Protein AF-A0A6L7XWS3-F1 (afdb_monomer_lite)

Structure (mmCIF, N/CA/C/O backbone):
data_AF-A0A6L7XWS3-F1
#
_entry.id   AF-A0A6L7XWS3-F1
#
loop_
_atom_site.group_PDB
_atom_site.id
_atom_site.type_symbol
_atom_site.label_atom_id
_atom_site.label_alt_id
_atom_site.label_comp_id
_atom_site.label_asym_id
_atom_site.label_entity_id
_atom_site.label_seq_id
_atom_site.pdbx_PDB_ins_code
_atom_site.Cartn_x
_atom_site.Cartn_y
_atom_site.Cartn_z
_atom_site.occupancy
_atom_site.B_iso_or_equiv
_atom_site.auth_seq_id
_atom_site.auth_comp_id
_atom_site.auth_asym_id
_atom_site.auth_atom_id
_atom_site.pdbx_PDB_model_num
ATOM 1 N N . MET A 1 1 ? 17.020 46.577 -30.781 1.00 52.56 1 MET A N 1
ATOM 2 C CA . MET A 1 1 ? 16.920 46.062 -29.400 1.00 52.56 1 MET A CA 1
ATOM 3 C C . MET A 1 1 ? 16.147 44.744 -29.459 1.00 52.56 1 MET A C 1
ATOM 5 O O . MET A 1 1 ? 15.136 44.720 -30.143 1.00 52.56 1 MET A O 1
ATOM 9 N N . ASN A 1 2 ? 16.632 43.689 -28.798 1.00 54.59 2 ASN A N 1
ATOM 10 C CA . ASN A 1 2 ? 15.960 42.403 -28.511 1.00 54.59 2 ASN A CA 1
ATOM 11 C C . ASN A 1 2 ? 16.009 41.285 -29.575 1.00 54.59 2 ASN A C 1
ATOM 13 O O . ASN A 1 2 ? 15.038 41.000 -30.268 1.00 54.59 2 ASN A O 1
ATOM 17 N N . ARG A 1 3 ? 17.134 40.554 -29.596 1.00 59.75 3 ARG A N 1
ATOM 18 C CA . ARG A 1 3 ? 17.258 39.194 -30.156 1.00 59.75 3 ARG A CA 1
ATOM 19 C C . ARG A 1 3 ? 17.460 38.197 -29.004 1.00 59.75 3 ARG A C 1
ATOM 21 O O . ARG A 1 3 ? 18.533 37.628 -28.863 1.00 59.75 3 ARG A O 1
ATOM 28 N N . HIS A 1 4 ? 16.456 38.032 -28.140 1.00 59.50 4 HIS A N 1
ATOM 29 C CA . HIS A 1 4 ? 16.516 37.111 -26.992 1.00 59.50 4 HIS A CA 1
ATOM 30 C C . HIS A 1 4 ? 15.701 35.795 -27.094 1.00 59.50 4 HIS A C 1
ATOM 32 O O . HIS A 1 4 ? 15.787 35.019 -26.141 1.00 59.50 4 HIS A O 1
ATOM 38 N N . PRO A 1 5 ? 14.953 35.449 -28.174 1.00 59.00 5 PRO A N 1
ATOM 39 C CA . PRO A 1 5 ? 14.075 34.271 -28.125 1.00 59.00 5 PRO A CA 1
ATOM 40 C C . PRO A 1 5 ? 14.860 32.950 -28.093 1.00 59.00 5 PRO A C 1
ATOM 42 O O . PRO A 1 5 ? 14.465 32.003 -27.417 1.00 59.00 5 PRO A O 1
ATOM 45 N N . LEU A 1 6 ? 16.016 32.906 -28.763 1.00 62.34 6 LEU A N 1
ATOM 46 C CA . LEU A 1 6 ? 16.896 31.734 -28.792 1.00 62.34 6 LEU A CA 1
ATOM 47 C C . LEU A 1 6 ? 17.557 31.476 -27.431 1.00 62.34 6 LEU A C 1
ATOM 49 O O . LEU A 1 6 ? 17.642 30.333 -26.996 1.00 62.34 6 LEU A O 1
ATOM 53 N N . SER A 1 7 ? 17.963 32.538 -26.726 1.00 62.47 7 SER A N 1
ATOM 54 C CA . SER A 1 7 ? 18.618 32.417 -25.418 1.00 62.47 7 SER A CA 1
ATOM 55 C C . SER A 1 7 ? 17.639 31.997 -24.318 1.00 62.47 7 SER A C 1
ATOM 57 O O . SER A 1 7 ? 17.995 31.199 -23.456 1.00 62.47 7 SER A O 1
ATOM 59 N N . ALA A 1 8 ? 16.395 32.489 -24.373 1.00 66.25 8 ALA A N 1
ATOM 60 C CA . ALA A 1 8 ? 15.330 32.065 -23.465 1.00 66.25 8 ALA A CA 1
ATOM 61 C C . ALA A 1 8 ? 14.925 30.596 -23.695 1.00 66.25 8 ALA A C 1
ATOM 63 O O . ALA A 1 8 ? 14.696 29.864 -22.736 1.00 66.25 8 ALA A O 1
ATOM 64 N N . SER A 1 9 ? 14.908 30.145 -24.956 1.00 68.38 9 SER A N 1
ATOM 65 C CA . SER A 1 9 ? 14.596 28.752 -25.307 1.00 68.38 9 SER A CA 1
ATOM 66 C C . SER A 1 9 ? 15.689 27.779 -24.852 1.00 68.38 9 SER A C 1
ATOM 68 O O . SER A 1 9 ? 15.378 26.713 -24.327 1.00 68.38 9 SER A O 1
ATOM 70 N N . LEU A 1 10 ? 16.968 28.154 -24.978 1.00 76.00 10 LEU A N 1
ATOM 71 C CA . LEU A 1 10 ? 18.084 27.339 -24.480 1.00 76.00 10 LEU A CA 1
ATOM 72 C C . LEU A 1 10 ? 18.044 27.175 -22.955 1.00 76.00 10 LEU A C 1
ATOM 74 O O . LEU A 1 10 ? 18.282 26.083 -22.442 1.00 76.00 10 LEU A O 1
ATOM 78 N N . LEU A 1 11 ? 17.723 28.254 -22.236 1.00 78.31 11 LEU A N 1
ATOM 79 C CA . LEU A 1 11 ? 17.621 28.227 -20.780 1.00 78.31 11 LEU A CA 1
ATOM 80 C C . LEU A 1 11 ? 16.468 27.323 -20.316 1.00 78.31 11 LEU A C 1
ATOM 82 O O . LEU A 1 11 ? 16.646 26.533 -19.394 1.00 78.31 11 LEU A O 1
ATOM 86 N N . ALA A 1 12 ? 15.316 27.373 -20.992 1.00 73.19 12 ALA A N 1
ATOM 87 C CA . ALA A 1 12 ? 14.180 26.501 -20.691 1.00 73.19 12 ALA A CA 1
ATOM 88 C C . ALA A 1 12 ? 14.504 25.007 -20.895 1.00 73.19 12 ALA A C 1
ATOM 90 O O . ALA A 1 12 ? 14.126 24.180 -20.067 1.00 73.19 12 ALA A O 1
ATOM 91 N N . ILE A 1 13 ? 15.249 24.661 -21.951 1.00 78.00 13 ILE A N 1
ATOM 92 C CA . ILE A 1 13 ? 15.691 23.280 -22.216 1.00 78.00 13 ILE A CA 1
ATOM 93 C C . ILE A 1 13 ? 16.649 22.788 -21.121 1.00 78.00 13 ILE A C 1
ATOM 95 O O . ILE A 1 13 ? 16.495 21.675 -20.622 1.00 78.00 13 ILE A O 1
ATOM 99 N N . ALA A 1 14 ? 17.602 23.627 -20.703 1.00 74.50 14 ALA A N 1
ATOM 100 C CA . ALA A 1 14 ? 18.557 23.278 -19.654 1.00 74.50 14 ALA A CA 1
ATOM 101 C C . ALA A 1 14 ? 17.873 23.032 -18.294 1.00 74.50 14 ALA A C 1
ATOM 103 O O . ALA A 1 14 ? 18.200 22.064 -17.602 1.00 74.50 14 ALA A O 1
ATOM 104 N N . LEU A 1 15 ? 16.878 23.850 -17.925 1.00 74.75 15 LEU A N 1
ATOM 105 C CA . LEU A 1 15 ? 16.112 23.646 -16.690 1.00 74.75 15 LEU A CA 1
ATOM 106 C C . LEU A 1 15 ? 15.269 22.361 -16.732 1.00 74.75 15 LEU A C 1
ATOM 108 O O . LEU A 1 15 ? 15.198 21.656 -15.729 1.00 74.75 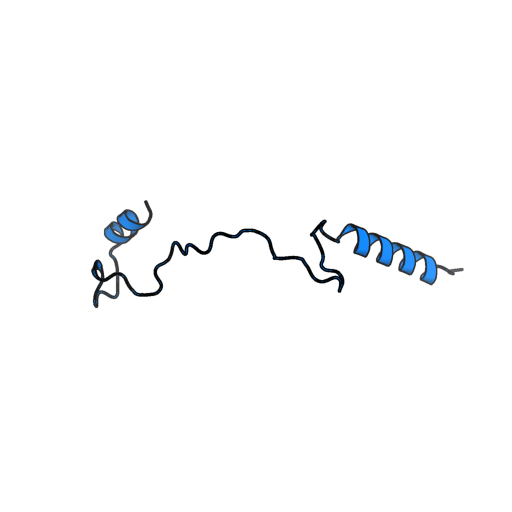15 LEU A O 1
ATOM 112 N N . ALA A 1 16 ? 14.676 22.023 -17.881 1.00 70.50 16 ALA A N 1
ATOM 113 C CA . ALA A 1 16 ? 13.922 20.780 -18.039 1.00 70.50 16 ALA A CA 1
ATOM 114 C C . ALA A 1 16 ? 14.815 19.535 -17.889 1.00 70.50 16 ALA A C 1
ATOM 116 O O . ALA A 1 16 ? 14.404 18.567 -17.253 1.00 70.50 16 ALA A O 1
ATOM 117 N N . SER A 1 17 ? 16.052 19.570 -18.405 1.00 68.06 17 SER A N 1
ATOM 118 C CA . SER A 1 17 ? 17.014 18.475 -18.207 1.00 68.06 17 SER A CA 1
ATOM 119 C C . SER A 1 17 ? 17.482 18.332 -16.758 1.00 68.06 17 SER A C 1
ATOM 121 O O . SER A 1 17 ? 17.682 17.215 -16.297 1.00 68.06 17 SER A O 1
ATOM 123 N N . ALA A 1 18 ? 17.613 19.441 -16.022 1.00 65.06 18 ALA A N 1
ATOM 124 C CA . ALA A 1 18 ? 18.033 19.421 -14.620 1.00 65.06 18 ALA A CA 1
ATOM 125 C C . ALA A 1 18 ? 16.932 18.915 -13.668 1.00 65.06 18 ALA A C 1
ATOM 127 O O . ALA A 1 18 ? 17.235 18.456 -12.571 1.00 65.06 18 ALA A O 1
ATOM 128 N N . ALA A 1 19 ? 15.663 18.986 -14.080 1.00 64.56 19 ALA A N 1
ATOM 129 C CA . ALA A 1 19 ? 14.526 18.455 -13.328 1.00 64.56 19 ALA A CA 1
ATOM 130 C C . ALA A 1 19 ? 14.287 16.948 -13.555 1.00 64.56 19 ALA A C 1
ATOM 132 O O . ALA A 1 19 ? 13.405 16.367 -12.920 1.00 64.56 19 ALA A O 1
ATOM 133 N N . ALA A 1 20 ? 15.035 16.306 -14.458 1.00 70.06 20 ALA A N 1
ATOM 134 C CA . ALA A 1 20 ? 14.917 14.875 -14.691 1.00 70.06 20 ALA A CA 1
ATOM 135 C C . ALA A 1 20 ? 15.580 14.101 -13.541 1.00 70.06 20 ALA A C 1
ATOM 137 O O . ALA A 1 20 ? 16.783 14.206 -13.317 1.00 70.06 20 ALA A O 1
ATOM 138 N N . ALA A 1 21 ? 14.786 13.319 -12.807 1.00 74.56 21 ALA A N 1
ATOM 139 C CA . ALA A 1 21 ? 15.308 12.396 -11.808 1.00 74.56 21 ALA A CA 1
ATOM 140 C C . ALA A 1 21 ? 16.179 11.311 -12.471 1.00 74.56 21 ALA A C 1
ATOM 142 O O . ALA A 1 21 ? 15.845 10.824 -13.557 1.00 74.56 21 ALA A O 1
ATOM 143 N N . ASP A 1 22 ? 17.261 10.920 -11.793 1.00 83.62 22 ASP A N 1
ATOM 144 C CA . ASP A 1 22 ? 18.171 9.852 -12.219 1.00 83.62 22 ASP A CA 1
ATOM 145 C C . ASP A 1 22 ? 17.512 8.480 -11.998 1.00 83.62 22 ASP A C 1
ATOM 147 O O . ASP A 1 22 ? 17.668 7.838 -10.960 1.00 83.62 22 ASP A O 1
ATOM 151 N N . ILE A 1 23 ? 16.650 8.094 -12.942 1.00 86.56 23 ILE A N 1
ATOM 152 C CA . ILE A 1 23 ? 15.875 6.849 -12.920 1.00 86.56 23 ILE A CA 1
ATOM 153 C C . ILE A 1 23 ? 16.373 5.958 -14.064 1.00 86.56 23 ILE A C 1
ATOM 155 O O . ILE A 1 23 ? 16.368 6.435 -15.207 1.00 86.56 23 ILE A O 1
ATOM 159 N N . PRO A 1 24 ? 16.727 4.681 -13.807 1.00 91.00 24 PRO A N 1
ATOM 160 C CA . PRO A 1 24 ? 17.075 3.716 -14.849 1.00 91.00 24 PRO A CA 1
ATOM 161 C C . PRO A 1 24 ? 16.013 3.652 -15.955 1.00 91.00 24 PRO A C 1
ATOM 163 O O . PRO A 1 24 ? 14.816 3.754 -15.677 1.00 91.00 24 PRO A O 1
ATOM 166 N N . ARG A 1 25 ? 16.441 3.520 -17.217 1.00 92.06 25 ARG A N 1
ATOM 167 C CA . ARG A 1 25 ? 15.557 3.528 -18.395 1.00 92.06 25 ARG A CA 1
ATOM 168 C C . ARG A 1 25 ? 15.772 2.304 -19.277 1.00 92.06 25 ARG A C 1
ATOM 170 O O . ARG A 1 25 ? 16.900 1.843 -19.439 1.00 92.06 25 ARG A O 1
ATOM 177 N N . THR A 1 26 ? 14.697 1.842 -19.903 1.00 94.25 26 THR A N 1
ATOM 178 C CA . THR A 1 26 ? 14.712 0.823 -20.958 1.00 94.25 26 THR A CA 1
ATOM 179 C C . THR A 1 26 ? 15.263 1.386 -22.278 1.00 94.25 26 THR A C 1
ATOM 181 O O . THR A 1 26 ? 15.431 2.598 -22.434 1.00 94.25 26 THR A O 1
ATOM 184 N N . ALA A 1 27 ? 15.535 0.521 -23.264 1.00 94.94 27 ALA A N 1
ATOM 185 C CA . ALA A 1 27 ? 16.079 0.927 -24.569 1.00 94.94 27 ALA A CA 1
ATOM 186 C C . ALA A 1 27 ? 15.161 1.883 -25.365 1.00 94.94 27 ALA A C 1
ATOM 188 O O . ALA A 1 27 ? 15.637 2.667 -26.182 1.00 94.94 27 ALA A O 1
ATOM 189 N N . ASP A 1 28 ? 13.856 1.832 -25.114 1.00 95.12 28 ASP A N 1
ATOM 190 C CA . ASP A 1 28 ? 12.822 2.724 -25.648 1.00 95.12 28 ASP A CA 1
ATOM 191 C C . ASP A 1 28 ? 12.574 3.973 -24.771 1.00 95.12 28 ASP A C 1
ATOM 193 O O . ASP A 1 28 ? 11.731 4.805 -25.100 1.00 95.12 28 ASP A O 1
ATOM 197 N N . GLY A 1 29 ? 13.337 4.157 -23.687 1.00 89.69 29 GLY A N 1
ATOM 198 C CA . GLY A 1 29 ? 13.378 5.386 -22.883 1.00 89.69 29 GLY A CA 1
ATOM 199 C C . GLY A 1 29 ? 12.359 5.470 -21.740 1.00 89.69 29 GLY A C 1
ATOM 200 O O . GLY A 1 29 ? 12.334 6.464 -20.999 1.00 89.69 29 GLY A O 1
ATOM 201 N N . THR A 1 30 ? 11.527 4.446 -21.553 1.00 93.25 30 THR A N 1
ATOM 202 C CA . THR A 1 30 ? 10.595 4.380 -20.417 1.00 93.25 30 THR A CA 1
ATOM 203 C C . THR A 1 30 ? 11.332 4.070 -19.107 1.00 93.25 30 THR A C 1
ATOM 205 O O . THR A 1 30 ? 12.424 3.503 -19.150 1.00 93.25 30 THR A O 1
ATOM 208 N N . PRO A 1 31 ? 10.814 4.487 -17.934 1.00 92.50 31 PRO A N 1
ATOM 209 C CA . PRO A 1 31 ? 11.360 4.072 -16.642 1.00 92.50 31 PRO A CA 1
ATOM 210 C C . PRO A 1 31 ? 11.443 2.551 -16.527 1.00 92.50 31 PRO A C 1
ATOM 212 O O . PRO A 1 31 ? 10.453 1.858 -16.756 1.00 92.50 31 PRO A O 1
ATOM 215 N N . ASP A 1 32 ? 12.613 2.048 -16.151 1.00 92.19 32 ASP A N 1
ATOM 216 C CA . ASP A 1 32 ? 12.811 0.634 -15.875 1.00 92.19 32 ASP A CA 1
ATOM 217 C C . ASP A 1 32 ? 12.317 0.312 -14.459 1.00 92.19 32 ASP A C 1
ATOM 219 O O . ASP A 1 32 ? 12.859 0.786 -13.459 1.00 92.19 32 ASP A O 1
ATOM 223 N N . LEU A 1 33 ? 11.248 -0.480 -14.401 1.00 92.81 33 LEU A N 1
ATOM 224 C CA . LEU A 1 33 ? 10.612 -0.955 -13.175 1.00 92.81 33 LEU A CA 1
ATOM 225 C C . LEU A 1 33 ? 10.830 -2.464 -12.980 1.00 92.81 33 LEU A C 1
ATOM 227 O O . LEU A 1 33 ? 10.024 -3.118 -12.326 1.00 92.81 33 LEU A O 1
ATOM 231 N N . SER A 1 34 ? 11.889 -3.052 -13.549 1.00 91.56 34 SER A N 1
ATOM 232 C CA . SER A 1 34 ? 12.199 -4.483 -13.394 1.00 91.56 34 SER A CA 1
ATOM 233 C C . SER A 1 34 ? 12.870 -4.839 -12.058 1.00 91.56 34 SER A C 1
ATOM 235 O O . SER A 1 34 ? 13.387 -5.948 -11.904 1.00 91.56 34 SER A O 1
ATOM 237 N N . GLY A 1 35 ? 12.947 -3.893 -11.118 1.00 89.19 35 GLY A N 1
ATOM 238 C CA . GLY A 1 35 ? 13.517 -4.106 -9.790 1.00 89.19 35 GLY A CA 1
ATOM 239 C C . GLY A 1 35 ? 12.687 -5.053 -8.916 1.00 89.19 35 GLY A C 1
ATOM 240 O O . GLY A 1 35 ? 11.643 -5.566 -9.315 1.00 89.19 35 GLY A O 1
ATOM 241 N N . TYR A 1 36 ? 13.153 -5.269 -7.686 1.00 91.81 36 TYR A N 1
ATOM 242 C CA . TYR A 1 36 ? 12.399 -6.010 -6.676 1.00 91.81 36 TYR A CA 1
ATOM 243 C C . TYR A 1 36 ? 11.544 -5.047 -5.855 1.00 91.81 36 TYR A C 1
ATOM 245 O O . TYR A 1 36 ? 12.052 -4.049 -5.343 1.00 91.81 36 TYR A O 1
ATOM 253 N N . TYR A 1 37 ? 10.264 -5.375 -5.703 1.00 88.25 37 TYR A N 1
ATOM 254 C CA . TYR A 1 37 ? 9.305 -4.614 -4.906 1.00 88.25 37 TYR A CA 1
ATOM 255 C C . TYR A 1 37 ? 8.576 -5.557 -3.954 1.00 88.25 37 TYR A C 1
ATOM 257 O O . TYR A 1 37 ? 8.352 -6.724 -4.280 1.00 88.25 37 TYR A O 1
ATOM 265 N N . ASP A 1 38 ? 8.204 -5.040 -2.787 1.00 88.94 38 ASP A N 1
ATOM 266 C CA . ASP A 1 38 ? 7.319 -5.745 -1.869 1.00 88.94 38 ASP A CA 1
ATOM 267 C C . ASP A 1 38 ? 5.864 -5.577 -2.331 1.00 88.94 38 ASP A C 1
ATOM 269 O O . ASP A 1 38 ? 5.419 -4.467 -2.626 1.00 88.94 38 ASP A O 1
ATOM 273 N N . VAL A 1 39 ? 5.139 -6.692 -2.421 1.00 86.06 39 VAL A N 1
ATOM 274 C CA . VAL A 1 39 ? 3.711 -6.738 -2.777 1.00 86.06 39 VAL A CA 1
ATOM 275 C C . VAL A 1 39 ? 2.822 -6.991 -1.557 1.00 86.06 39 VAL A C 1
ATOM 277 O O . VAL A 1 39 ? 1.603 -7.116 -1.695 1.00 86.06 39 VAL A O 1
ATOM 280 N N . ALA A 1 40 ? 3.405 -7.087 -0.360 1.00 86.75 40 ALA A N 1
ATOM 281 C CA . ALA A 1 40 ? 2.658 -7.222 0.875 1.00 86.75 40 ALA A CA 1
ATOM 282 C C . ALA A 1 40 ? 1.767 -5.993 1.081 1.00 86.75 40 ALA A C 1
ATOM 284 O O . ALA A 1 40 ? 2.225 -4.854 1.154 1.00 86.75 40 ALA A O 1
ATOM 285 N N . THR A 1 41 ? 0.463 -6.233 1.186 1.00 82.06 41 THR A N 1
ATOM 286 C CA . THR A 1 41 ? -0.499 -5.197 1.560 1.00 82.06 41 THR A CA 1
ATOM 287 C C . THR A 1 41 ? -0.761 -5.322 3.054 1.00 82.06 41 THR A C 1
ATOM 289 O O . THR A 1 41 ? -1.211 -6.368 3.515 1.00 82.06 41 THR A O 1
ATOM 292 N N . LEU A 1 42 ? -0.478 -4.260 3.815 1.00 84.19 42 LEU A N 1
ATOM 293 C CA . LEU A 1 42 ? -0.783 -4.214 5.251 1.00 84.19 42 LEU A CA 1
ATOM 294 C C . LEU A 1 42 ? -2.293 -4.251 5.513 1.00 84.19 42 LEU A C 1
ATOM 296 O O . LEU A 1 42 ? -2.745 -4.783 6.521 1.00 84.19 42 LEU A O 1
ATOM 300 N N . THR A 1 43 ? -3.075 -3.684 4.598 1.00 85.44 43 THR A N 1
ATOM 301 C CA . THR A 1 43 ? -4.532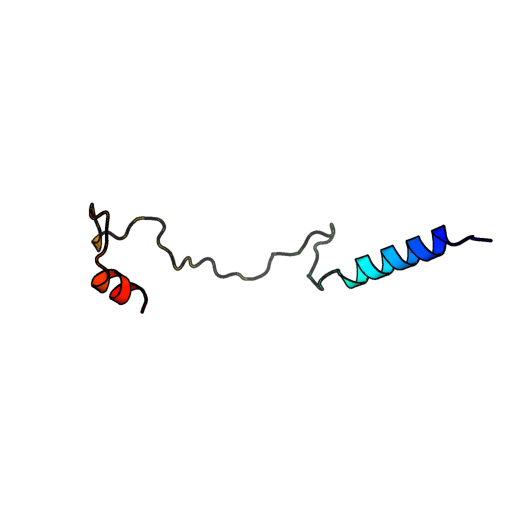 -3.637 4.679 1.00 85.44 43 THR A CA 1
ATOM 302 C C . THR A 1 43 ? -5.148 -4.887 4.042 1.00 85.44 43 THR A C 1
ATOM 304 O O . THR A 1 43 ? -4.953 -5.120 2.847 1.00 85.44 43 THR A O 1
ATOM 307 N N . PRO A 1 44 ? -5.922 -5.686 4.793 1.00 86.19 44 PRO A N 1
ATOM 308 C CA . PRO A 1 44 ? -6.673 -6.798 4.224 1.00 86.19 44 PRO A CA 1
ATOM 309 C C . PRO A 1 44 ? -7.642 -6.334 3.129 1.00 86.19 44 PRO A C 1
ATOM 311 O O . PRO A 1 44 ? -8.239 -5.263 3.234 1.00 86.19 44 PRO A O 1
ATOM 314 N N . VAL A 1 45 ? -7.818 -7.158 2.091 1.00 89.06 45 VAL A N 1
ATOM 315 C CA . VAL A 1 45 ? -8.785 -6.896 1.008 1.00 89.06 45 VAL A CA 1
ATOM 316 C C . VAL A 1 45 ? -10.221 -7.040 1.515 1.00 89.06 45 VAL A C 1
ATOM 318 O O . VAL A 1 45 ? -11.080 -6.217 1.206 1.00 89.06 45 VAL A O 1
ATOM 321 N N . ASP A 1 46 ? -10.458 -8.072 2.323 1.00 90.31 46 ASP A N 1
ATOM 322 C CA . ASP A 1 46 ? -11.752 -8.354 2.930 1.00 90.31 46 ASP A CA 1
ATOM 323 C C . ASP A 1 46 ? -11.818 -7.829 4.365 1.00 90.31 46 ASP A C 1
ATOM 325 O O . ASP A 1 46 ? -10.812 -7.755 5.078 1.00 90.31 46 ASP A O 1
ATOM 329 N N . ARG A 1 47 ? -13.033 -7.512 4.825 1.00 89.88 47 ARG A N 1
ATOM 330 C CA . ARG A 1 47 ? -13.268 -7.149 6.225 1.00 89.88 47 ARG A CA 1
ATOM 331 C C . ARG A 1 47 ? -12.836 -8.310 7.139 1.00 89.88 47 ARG A C 1
ATOM 333 O O . ARG A 1 47 ? -13.340 -9.419 6.963 1.00 89.88 47 ARG A O 1
ATOM 340 N N . PRO A 1 48 ? -12.003 -8.064 8.169 1.00 90.88 48 PRO A N 1
ATOM 341 C CA . PRO A 1 48 ? -11.644 -9.094 9.137 1.00 90.88 48 PRO A CA 1
ATOM 342 C C . PRO A 1 48 ? -12.872 -9.730 9.799 1.00 90.88 48 PRO A C 1
ATOM 344 O O . PRO A 1 48 ? -13.768 -9.029 10.276 1.00 90.88 48 PRO A O 1
ATOM 347 N N . GLN A 1 49 ? -12.882 -11.065 9.881 1.00 92.31 49 GLN A N 1
ATOM 348 C CA . GLN A 1 49 ? -14.015 -11.847 10.398 1.00 92.31 49 GLN A CA 1
ATOM 349 C C . GLN A 1 49 ? -14.428 -11.434 11.819 1.00 92.31 49 GLN A C 1
ATOM 351 O O . GLN A 1 49 ? -15.605 -11.510 12.162 1.00 92.31 49 GLN A O 1
ATOM 356 N N . ILE A 1 50 ? -13.467 -10.958 12.620 1.00 91.38 50 ILE A N 1
ATOM 357 C CA . ILE A 1 50 ? -13.680 -10.464 13.987 1.00 91.38 50 ILE A CA 1
ATOM 358 C C . ILE A 1 50 ? -14.689 -9.310 14.064 1.00 91.38 50 ILE A C 1
ATOM 360 O O . IL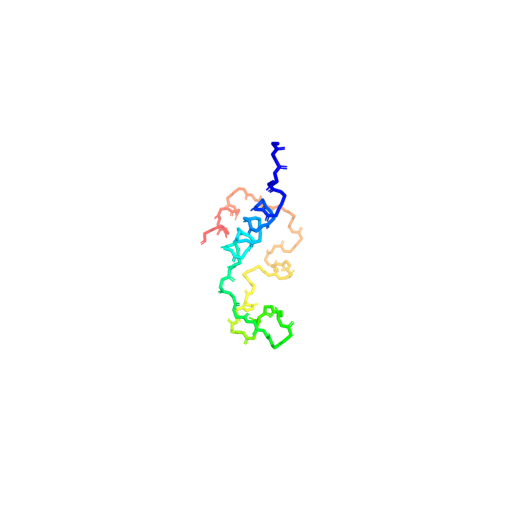E A 1 50 ? -15.328 -9.136 15.096 1.00 91.38 50 ILE A O 1
ATOM 364 N N . PHE A 1 51 ? -14.859 -8.540 12.984 1.00 92.94 51 PHE A N 1
ATOM 365 C CA . PHE A 1 51 ? -15.791 -7.416 12.950 1.00 92.94 51 PHE A CA 1
ATOM 366 C C . PHE A 1 51 ? -17.181 -7.807 12.443 1.00 92.94 51 PHE A C 1
ATOM 368 O O . PHE A 1 51 ? -18.149 -7.141 12.796 1.00 92.94 51 PHE A O 1
ATOM 375 N N . GLY A 1 52 ? -17.309 -8.879 11.651 1.00 91.19 52 GLY A N 1
ATOM 376 C CA . GLY A 1 52 ? -18.594 -9.357 11.127 1.00 91.19 52 GLY A CA 1
ATOM 377 C C . GLY A 1 52 ? -19.486 -8.234 10.572 1.00 91.19 52 GLY A C 1
ATOM 378 O O . GLY A 1 52 ? -19.044 -7.404 9.768 1.00 91.19 52 GLY A O 1
ATOM 379 N N . ASP A 1 53 ? -20.730 -8.183 11.055 1.00 93.94 53 ASP A N 1
ATOM 380 C CA . ASP A 1 53 ? -21.729 -7.170 10.683 1.00 93.94 53 ASP A CA 1
ATOM 381 C C . ASP A 1 53 ? -21.597 -5.850 11.463 1.00 93.94 53 ASP A C 1
ATOM 383 O O . ASP A 1 53 ? -22.354 -4.908 11.217 1.00 93.94 53 ASP A O 1
ATOM 387 N N . ASN A 1 54 ? -20.645 -5.742 12.398 1.00 93.75 54 ASN A N 1
ATOM 388 C CA . ASN A 1 54 ? -20.458 -4.519 13.166 1.00 93.75 54 ASN A CA 1
ATOM 389 C C . ASN A 1 54 ? -19.987 -3.378 12.251 1.00 93.75 54 ASN A C 1
ATOM 391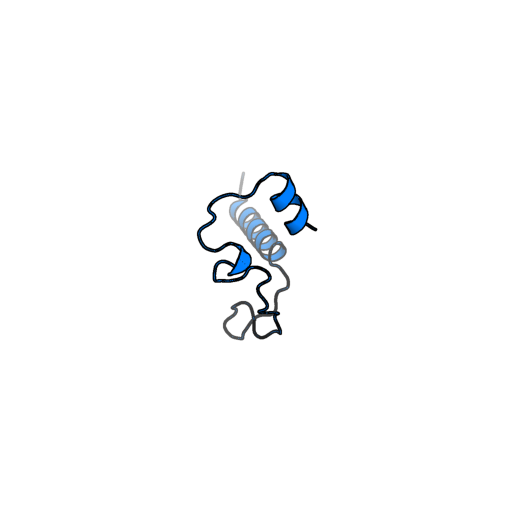 O O . ASN A 1 54 ? -18.924 -3.440 11.633 1.00 93.75 54 ASN A O 1
ATOM 395 N N . ALA A 1 55 ? -20.799 -2.327 12.162 1.00 93.44 55 ALA A N 1
ATOM 396 C CA . ALA A 1 55 ? -20.532 -1.177 11.307 1.00 93.44 55 ALA A CA 1
ATOM 397 C C . ALA A 1 55 ? -19.661 -0.106 11.982 1.00 93.44 55 ALA A C 1
ATOM 399 O O . ALA A 1 55 ? -19.097 0.730 11.277 1.00 93.44 55 ALA A O 1
ATOM 400 N N . PHE A 1 56 ? -19.554 -0.111 13.317 1.00 95.06 56 PHE A N 1
ATOM 401 C CA . PHE A 1 56 ? -18.903 0.961 14.071 1.00 95.06 56 PHE A CA 1
ATOM 402 C C . PHE A 1 56 ? -18.022 0.422 15.198 1.00 95.06 56 PHE A C 1
ATOM 404 O O . PHE A 1 56 ? -18.355 -0.556 15.863 1.00 95.06 56 PHE A O 1
ATOM 411 N N . LEU A 1 57 ? -16.914 1.110 15.453 1.00 94.56 57 LEU A N 1
ATOM 412 C CA . LEU A 1 57 ? -16.066 0.875 16.617 1.00 94.56 57 LEU A CA 1
ATOM 413 C C . LEU A 1 57 ? -16.321 1.961 17.660 1.00 94.56 57 LEU A C 1
ATOM 415 O O . LEU A 1 57 ? -16.578 3.119 17.316 1.00 94.56 57 LEU A O 1
ATOM 419 N N . THR A 1 58 ? -16.234 1.603 18.938 1.00 96.06 58 THR A N 1
ATOM 420 C CA . THR A 1 58 ? -16.103 2.608 19.996 1.00 96.06 58 THR A CA 1
ATOM 421 C C . THR A 1 58 ? -14.733 3.281 19.901 1.00 96.06 58 THR A C 1
ATOM 423 O O . THR A 1 58 ? -13.800 2.762 19.289 1.00 96.06 58 THR A O 1
ATOM 426 N N . LEU A 1 59 ? -14.586 4.443 20.543 1.00 96.44 59 LEU A N 1
ATOM 427 C CA . LEU A 1 59 ? -13.288 5.124 20.614 1.00 96.44 59 LEU A CA 1
ATOM 428 C C . LEU A 1 59 ? -12.206 4.274 21.295 1.00 96.44 59 LEU A C 1
ATOM 430 O O . LEU A 1 59 ? -11.036 4.420 20.970 1.00 96.44 59 LEU A O 1
ATOM 434 N N . GLU A 1 60 ? -12.584 3.421 22.246 1.00 95.56 60 GLU A N 1
ATOM 435 C CA . GLU A 1 60 ? -11.660 2.516 22.935 1.00 95.56 60 GLU A CA 1
ATOM 436 C C . GLU A 1 60 ? -11.173 1.410 21.991 1.00 95.56 60 GLU A C 1
ATOM 438 O O . GLU A 1 60 ? -9.973 1.256 21.803 1.00 95.56 60 GLU A O 1
ATOM 443 N N . GLN A 1 61 ? -12.096 0.750 21.285 1.00 93.88 61 GLN A N 1
ATOM 444 C CA . GLN A 1 61 ? -11.774 -0.298 20.308 1.00 93.88 61 GLN A CA 1
ATOM 445 C C . GLN A 1 61 ? -10.920 0.211 19.142 1.00 93.88 61 GLN A C 1
ATOM 447 O O . GLN A 1 61 ? -10.051 -0.500 18.651 1.00 93.88 61 GLN A O 1
ATOM 452 N N . ALA A 1 62 ? -11.170 1.437 18.673 1.00 93.00 62 ALA A N 1
ATOM 453 C CA . ALA A 1 62 ? -10.375 2.027 17.600 1.00 93.00 62 ALA A CA 1
ATOM 454 C C . ALA A 1 62 ? -8.916 2.261 18.025 1.00 93.00 62 ALA A C 1
ATOM 456 O O . ALA A 1 62 ? -8.014 2.024 17.229 1.00 93.00 62 ALA A O 1
ATOM 457 N N . LYS A 1 63 ? -8.688 2.674 19.280 1.00 95.06 63 LYS A N 1
ATOM 458 C CA . LYS A 1 63 ? -7.337 2.884 19.822 1.00 95.06 63 LYS A CA 1
ATOM 459 C C . LYS A 1 63 ? -6.550 1.586 19.945 1.00 95.06 63 LYS A C 1
ATOM 461 O O . LYS A 1 63 ? -5.366 1.587 19.656 1.00 95.06 63 LYS A O 1
ATOM 466 N N . GLU A 1 64 ? -7.204 0.490 20.323 1.00 92.12 64 GLU A N 1
ATOM 467 C CA . GLU A 1 64 ? -6.559 -0.828 20.420 1.00 92.12 64 GLU A CA 1
ATOM 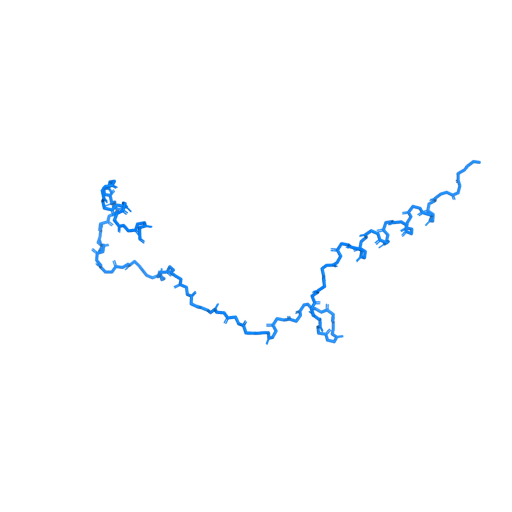468 C C . G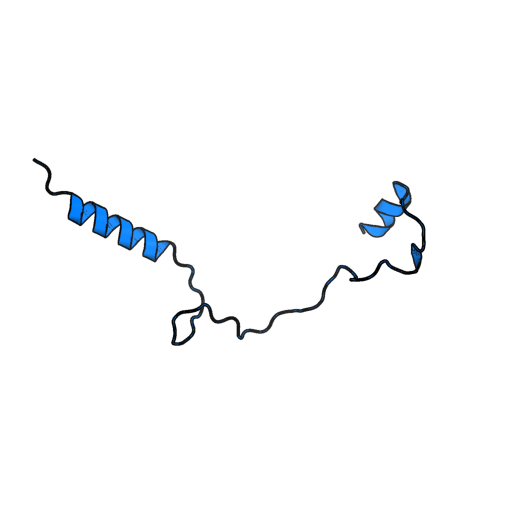LU A 1 64 ? -6.054 -1.365 19.068 1.00 92.12 64 GLU A C 1
ATOM 470 O O . GLU A 1 64 ? -5.174 -2.216 19.052 1.00 92.12 64 GLU A O 1
ATOM 475 N N . ILE A 1 65 ? -6.608 -0.902 17.939 1.00 88.12 65 ILE A N 1
ATOM 476 C CA . ILE A 1 65 ? -6.216 -1.337 16.583 1.00 88.12 65 ILE A CA 1
ATOM 477 C C . ILE A 1 65 ? -5.125 -0.434 15.977 1.00 88.12 65 ILE A C 1
ATOM 479 O O . ILE A 1 65 ? -4.456 -0.839 15.030 1.00 88.12 65 ILE A O 1
ATOM 483 N N . GLU A 1 66 ? -4.974 0.799 16.470 1.00 82.00 66 GLU A N 1
ATOM 484 C CA . GLU A 1 66 ? -3.997 1.771 15.953 1.00 82.00 66 GLU A CA 1
ATOM 485 C C . GLU A 1 66 ? -2.553 1.481 16.418 1.00 82.00 66 GLU A C 1
ATOM 487 O O . GLU A 1 66 ? -1.612 1.958 15.781 1.00 82.00 66 GLU A O 1
ATOM 492 N N . GLU A 1 67 ? -2.376 0.699 17.490 1.00 61.53 67 GLU A N 1
ATOM 493 C CA . GLU A 1 67 ? -1.072 0.269 18.037 1.00 61.53 67 GLU A CA 1
ATOM 494 C C . GLU A 1 67 ? -0.501 -0.985 17.352 1.00 61.53 67 GLU A C 1
ATOM 496 O O . GLU A 1 67 ? 0.729 -0.990 17.100 1.00 61.53 67 GLU A O 1
#

Foldseek 3Di:
DDPCPVVVVVVVVVVVVVPDDPADADPVGHGDPVDDDDPDDPDDPDDPVVCPPPPDDDPVRVVVVVD

Secondary structure (DSSP, 8-state):
----HHHHHHHHHHHHHHT-----B-TTSSB---S------SS-SSPPGGGTT-----HHHHHHHH-

pLDDT: mean 83.03, std 12.36, range [52.56, 96.44]

Radius of gyration: 26.23 Å; chains: 1; bounding box: 40×58×53 Å

Sequence (67 aa):
MNRHPLSASLLAIALASAAAADIPRTADGTPDLSGYYDVATLTPVDRPQIFGDNAFLTLEQAKEIEE